Protein AF-A0A3D2AI44-F1 (afdb_monomer)

pLDDT: mean 78.88, std 7.94, range [56.03, 87.88]

Solvent-accessible surface area (backbone atoms only — not comparable to full-atom values): 4071 Å² total; per-residue (Å²): 140,80,89,54,89,54,76,24,53,37,46,41,49,40,52,52,50,35,49,53,49,52,51,34,38,78,69,70,74,43,90,55,82,92,62,65,38,76,37,88,79,55,79,79,33,56,74,33,68,50,32,53,68,50,52,65,53,41,64,73,70,60,50,83,38,52,44,113

Nearest PDB structures (foldseek):
  4qoy-assembly2_D  TM=9.914E-01  e=5.105E-05  Escherichia coli O157:H7 str. TW14359
  3lq4-assembly1_B  TM=9.920E-01  e=9.780E-05  Escherichia coli O157:H7
  8yqt-assembly1_D  TM=4.581E-01  e=7.997E+00  African swine fever virus

Foldseek 3Di:
DDDCPDQLVQQLVLLVVLVVLVVCVVVVNDDCDLAAREGDHDPVSCPDCSNVVCVVVCVVSVSPRYHD

Radius of gyration: 12.2 Å; Cα contacts (8 Å, |Δi|>4): 78; chains: 1; bounding box: 29×19×31 Å

Secondary structure (DSSP, 8-state):
-----STTHHHHHHHHHHHHHHHHHHTTSS--TT--EE----TTGGGSHHHHHTHHHHHHTT-TTEE-

Mean predicted aligned error: 6.25 Å

Sequence (68 aa):
QFPTVSMGLGPLQAIHQAHIMRYQQQRGLVENGDRKVWAFLGDGECDEPESLGCISLAGREKLDNLIF

Structure (mmCIF, N/CA/C/O backbone):
data_AF-A0A3D2AI44-F1
#
_entry.id   AF-A0A3D2AI44-F1
#
loop_
_atom_site.group_PDB
_atom_site.id
_atom_site.type_symbol
_atom_site.label_atom_id
_atom_site.label_alt_id
_atom_site.label_comp_id
_atom_site.label_asym_id
_atom_site.label_entity_id
_atom_site.label_seq_id
_atom_site.pdbx_PDB_ins_code
_atom_site.Cartn_x
_atom_site.Cartn_y
_atom_site.Cartn_z
_atom_site.occupancy
_atom_site.B_iso_or_equiv
_atom_site.auth_seq_id
_atom_site.auth_comp_id
_atom_site.auth_asym_id
_atom_site.auth_atom_id
_atom_site.pdbx_PDB_model_num
ATOM 1 N N . GLN A 1 1 ? -12.048 -2.570 -6.558 1.00 56.03 1 GLN A N 1
ATOM 2 C CA . GLN A 1 1 ? -11.555 -2.728 -7.941 1.00 56.03 1 GLN A CA 1
ATOM 3 C C . GLN A 1 1 ? -10.922 -1.395 -8.298 1.00 56.03 1 GLN A C 1
ATOM 5 O O . GLN A 1 1 ? -11.590 -0.387 -8.106 1.00 56.03 1 GLN A O 1
ATOM 10 N N . PHE A 1 2 ? -9.641 -1.372 -8.665 1.00 70.62 2 PHE A N 1
ATOM 11 C CA . PHE A 1 2 ? -8.868 -0.134 -8.808 1.00 70.62 2 PHE A CA 1
ATOM 12 C C . PHE A 1 2 ? -8.221 -0.083 -10.199 1.00 70.62 2 PHE A C 1
ATOM 14 O O . PHE A 1 2 ? -7.775 -1.128 -10.676 1.00 70.62 2 PHE A O 1
ATOM 21 N N . PRO A 1 3 ? -8.198 1.079 -10.870 1.00 61.09 3 PRO A N 1
ATOM 22 C CA . PRO A 1 3 ? -7.503 1.237 -12.142 1.00 61.09 3 PRO A CA 1
ATOM 23 C C . PRO A 1 3 ? -5.986 1.342 -11.908 1.00 61.09 3 PRO A C 1
ATOM 25 O O . PRO A 1 3 ? -5.532 2.282 -11.268 1.00 61.09 3 PRO A O 1
ATOM 2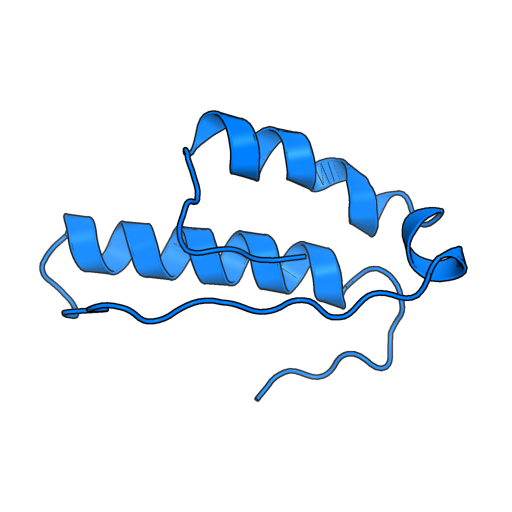8 N N . THR A 1 4 ? -5.204 0.399 -12.440 1.00 68.31 4 THR A N 1
ATOM 29 C CA . THR A 1 4 ? -3.739 0.312 -12.229 1.00 68.31 4 THR A CA 1
ATOM 30 C C . THR A 1 4 ? -2.911 0.502 -13.504 1.00 68.31 4 THR A C 1
ATOM 32 O O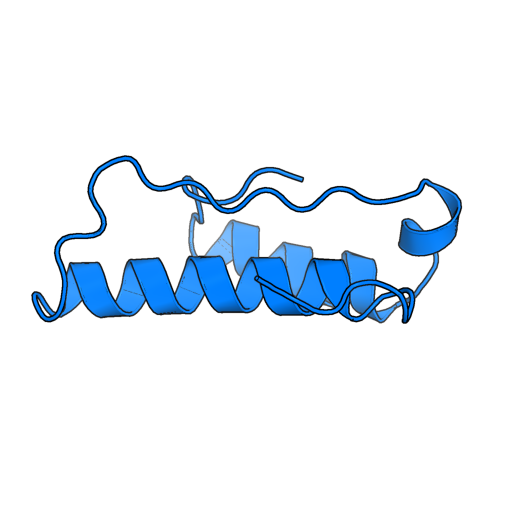 . THR A 1 4 ? -1.707 0.306 -13.487 1.00 68.31 4 THR A O 1
ATOM 35 N N . VAL A 1 5 ? -3.533 0.865 -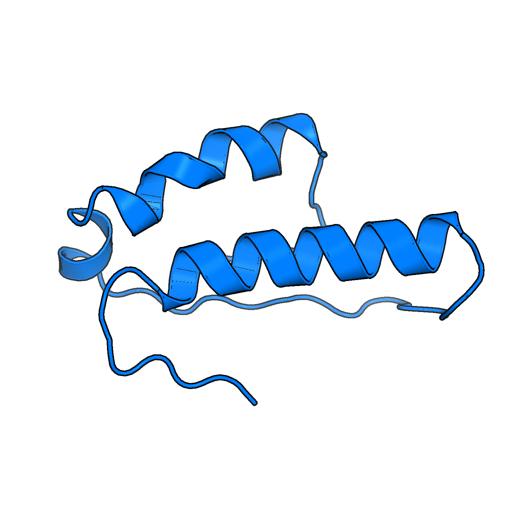14.634 1.00 57.72 5 VAL A N 1
ATOM 36 C CA . VAL A 1 5 ? -2.829 0.959 -15.932 1.00 57.72 5 VAL A CA 1
ATOM 37 C C . VAL A 1 5 ? -1.867 2.152 -16.013 1.00 57.72 5 VAL A C 1
ATOM 39 O O . VAL A 1 5 ? -0.954 2.151 -16.833 1.00 57.72 5 VAL A O 1
ATOM 42 N N . SER A 1 6 ? -2.081 3.170 -15.175 1.00 64.75 6 SER A N 1
ATOM 43 C CA . SER A 1 6 ? -1.147 4.281 -15.016 1.00 64.75 6 SER A CA 1
ATOM 44 C C . SER A 1 6 ? -0.117 3.894 -13.966 1.00 64.75 6 SER A C 1
ATOM 46 O O . SER A 1 6 ? -0.453 3.814 -12.782 1.00 64.75 6 SER A O 1
ATOM 48 N N . MET A 1 7 ? 1.112 3.675 -14.424 1.00 62.84 7 MET A N 1
ATOM 49 C CA . MET A 1 7 ? 2.256 3.343 -13.578 1.00 62.84 7 MET A CA 1
ATOM 50 C C . MET A 1 7 ? 2.434 4.398 -12.469 1.00 62.84 7 MET A C 1
ATOM 52 O O . MET A 1 7 ? 2.167 5.581 -12.685 1.00 62.84 7 MET A O 1
ATOM 56 N N . GLY A 1 8 ? 2.766 3.954 -11.255 1.00 65.38 8 GLY A N 1
ATOM 57 C CA . GLY A 1 8 ? 3.019 4.795 -10.075 1.00 65.38 8 GLY A CA 1
ATOM 58 C C . GLY A 1 8 ? 1.774 5.164 -9.256 1.00 65.38 8 GLY A C 1
ATOM 59 O O . GLY A 1 8 ? 1.840 5.316 -8.034 1.00 65.38 8 GLY A O 1
ATOM 60 N N . LEU A 1 9 ? 0.591 5.229 -9.877 1.00 72.81 9 LEU A N 1
ATOM 61 C CA . LEU A 1 9 ? -0.658 5.521 -9.155 1.00 72.81 9 LEU A CA 1
ATOM 62 C C . LEU A 1 9 ? -1.199 4.309 -8.384 1.00 72.81 9 LEU A C 1
ATOM 64 O O . LEU A 1 9 ? -1.888 4.483 -7.376 1.00 72.81 9 LEU A O 1
ATOM 68 N N . GLY A 1 10 ? -0.872 3.092 -8.826 1.00 78.88 10 GLY A N 1
ATOM 69 C CA . GLY A 1 10 ? -1.215 1.838 -8.150 1.00 78.88 10 GLY A CA 1
ATOM 70 C C . GLY A 1 10 ? -0.647 1.735 -6.725 1.00 78.88 10 GLY A C 1
ATOM 71 O O . GLY A 1 10 ? -1.438 1.628 -5.779 1.00 78.88 10 GLY A O 1
ATOM 72 N N . PRO A 1 11 ? 0.687 1.809 -6.534 1.00 79.75 11 PRO A N 1
ATOM 73 C CA . PRO A 1 11 ? 1.327 1.794 -5.211 1.00 79.75 11 PRO A CA 1
ATOM 74 C C . PRO A 1 11 ? 0.769 2.843 -4.252 1.00 79.75 11 PRO A C 1
ATOM 76 O O . PRO A 1 11 ? 0.424 2.538 -3.106 1.00 79.75 11 PRO A O 1
ATOM 79 N N . LEU A 1 12 ? 0.649 4.083 -4.731 1.00 81.94 12 LEU A N 1
ATOM 80 C CA . LEU A 1 12 ? 0.159 5.202 -3.939 1.00 81.94 12 LEU A CA 1
ATOM 81 C C . LEU A 1 12 ? -1.275 4.947 -3.454 1.00 81.94 12 LEU A C 1
ATOM 83 O O . LEU A 1 12 ? -1.572 5.078 -2.262 1.00 81.94 12 LEU A O 1
ATOM 87 N N . GLN A 1 13 ? -2.163 4.528 -4.361 1.00 83.06 13 GLN A N 1
ATOM 88 C CA . GLN A 1 13 ? -3.542 4.194 -4.010 1.00 83.06 13 GLN A CA 1
ATOM 89 C C . GLN A 1 13 ? -3.617 3.024 -3.028 1.00 83.06 13 GLN A C 1
ATOM 91 O O . GLN A 1 13 ? -4.422 3.080 -2.100 1.00 83.06 13 GLN A O 1
ATOM 96 N N . ALA A 1 14 ? -2.777 1.997 -3.175 1.00 85.56 14 ALA A N 1
ATOM 97 C CA . ALA A 1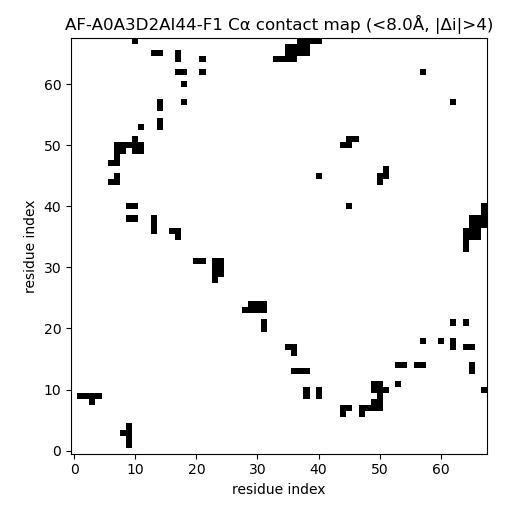 14 ? -2.760 0.858 -2.262 1.00 85.56 14 ALA A CA 1
ATOM 98 C C . ALA A 1 14 ? -2.389 1.268 -0.826 1.00 85.56 14 ALA A C 1
ATOM 100 O O . ALA A 1 14 ? -3.068 0.872 0.126 1.00 85.56 14 ALA A O 1
ATOM 101 N N . ILE A 1 15 ? -1.377 2.126 -0.664 1.00 86.00 15 ILE A N 1
ATOM 102 C CA . ILE A 1 15 ? -0.974 2.661 0.6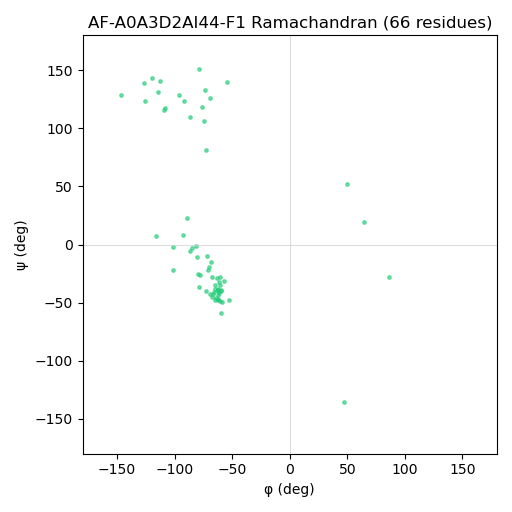46 1.00 86.00 15 ILE A CA 1
ATOM 103 C C . ILE A 1 15 ? -2.110 3.477 1.273 1.00 86.00 15 ILE A C 1
ATOM 105 O O . ILE A 1 15 ? -2.474 3.256 2.433 1.00 86.00 15 ILE A O 1
ATOM 109 N N . HIS A 1 16 ? -2.720 4.388 0.511 1.00 86.50 16 HIS A N 1
ATOM 110 C CA . HIS A 1 16 ? -3.837 5.195 1.007 1.00 86.50 16 HIS A CA 1
ATOM 111 C C . HIS A 1 16 ? -5.072 4.351 1.337 1.00 86.50 16 HIS A C 1
ATOM 113 O O . HIS A 1 16 ? -5.729 4.594 2.352 1.00 86.50 16 HIS A O 1
ATOM 119 N N . GLN A 1 17 ? -5.362 3.327 0.536 1.00 86.44 17 GLN A N 1
ATOM 120 C CA . GLN A 1 17 ? -6.455 2.396 0.789 1.00 86.44 17 GLN A CA 1
ATOM 121 C C . GLN A 1 17 ? -6.236 1.640 2.105 1.00 86.44 17 GLN A C 1
ATOM 123 O O . GLN A 1 17 ? -7.145 1.578 2.936 1.00 86.44 17 GLN A O 1
ATOM 128 N N . ALA A 1 18 ? -5.028 1.117 2.332 1.00 87.00 18 ALA A N 1
ATOM 129 C CA . ALA A 1 18 ? -4.680 0.422 3.567 1.00 87.00 18 ALA A CA 1
ATOM 130 C C . ALA A 1 18 ? -4.786 1.348 4.793 1.00 87.00 18 ALA A C 1
ATOM 132 O O . ALA A 1 18 ? -5.336 0.951 5.826 1.00 87.00 18 ALA A O 1
ATOM 133 N N . HIS A 1 19 ? -4.353 2.604 4.658 1.00 86.56 19 HIS A N 1
ATOM 134 C CA . HIS A 1 19 ? -4.464 3.613 5.710 1.00 86.56 19 HIS A CA 1
ATOM 135 C C . HIS A 1 19 ? -5.924 3.961 6.047 1.00 86.56 19 HIS A C 1
ATOM 137 O O . HIS A 1 19 ? -6.315 3.933 7.213 1.00 86.56 19 HIS A O 1
ATOM 143 N N . ILE A 1 20 ? -6.768 4.214 5.042 1.00 87.81 20 ILE A N 1
ATOM 144 C CA . ILE A 1 20 ? -8.192 4.531 5.240 1.00 87.81 20 ILE A CA 1
ATOM 145 C C . ILE A 1 20 ? -8.953 3.343 5.846 1.00 87.81 20 ILE A C 1
ATOM 147 O O . ILE A 1 20 ? -9.860 3.531 6.660 1.00 87.81 20 ILE A O 1
ATOM 151 N N . MET A 1 21 ? -8.589 2.108 5.494 1.00 86.50 21 MET A N 1
ATOM 152 C CA . MET A 1 21 ? -9.151 0.915 6.132 1.00 86.50 21 MET A CA 1
ATOM 153 C C . MET A 1 21 ? -8.780 0.847 7.619 1.00 86.50 21 MET A C 1
ATOM 155 O O . MET A 1 21 ? -9.656 0.658 8.465 1.00 86.50 21 MET A O 1
ATOM 159 N N . ARG A 1 22 ? -7.513 1.084 7.971 1.00 85.56 22 ARG A N 1
ATOM 160 C CA . ARG A 1 22 ? -7.086 1.129 9.378 1.00 85.56 22 ARG A CA 1
ATOM 161 C C . ARG A 1 22 ? -7.794 2.247 10.147 1.00 85.56 22 ARG A C 1
ATOM 163 O O . ARG A 1 22 ? -8.267 2.022 11.258 1.00 85.56 22 ARG A O 1
ATOM 170 N N . TYR A 1 23 ? -7.939 3.419 9.532 1.00 87.88 23 TYR A N 1
ATOM 171 C CA . TYR A 1 23 ? -8.662 4.551 10.107 1.00 87.88 23 TYR A CA 1
ATOM 172 C C . TYR A 1 23 ? -10.128 4.212 10.418 1.00 87.88 23 TYR A C 1
ATOM 174 O O . TYR A 1 23 ? -10.594 4.436 11.535 1.00 87.88 23 TYR A O 1
ATOM 182 N N . GLN A 1 24 ? -10.859 3.632 9.461 1.00 87.31 24 GLN A N 1
ATOM 183 C CA . GLN A 1 24 ? -12.263 3.251 9.662 1.00 87.31 24 GLN A CA 1
ATOM 184 C C . GLN A 1 24 ? -12.430 2.204 10.766 1.00 87.31 24 GLN A C 1
ATOM 186 O O . GLN A 1 24 ? -13.372 2.297 11.554 1.00 87.31 24 GLN A O 1
ATOM 191 N N . GLN A 1 25 ? -11.501 1.247 10.846 1.00 86.50 25 GLN A N 1
ATOM 192 C CA . GLN A 1 25 ? -11.509 0.213 11.877 1.00 86.50 25 GLN A CA 1
ATOM 193 C C . GLN A 1 25 ? -11.240 0.802 13.267 1.00 86.50 25 GLN A C 1
ATOM 195 O O . GLN A 1 25 ? -11.973 0.510 14.206 1.00 86.50 25 GLN A O 1
ATOM 200 N N . GLN A 1 26 ? -10.251 1.692 13.400 1.00 84.94 26 GLN A N 1
ATOM 201 C CA . GLN A 1 26 ? -9.965 2.388 14.662 1.00 84.94 26 GLN A CA 1
ATOM 202 C C . GLN A 1 26 ? -11.118 3.288 15.124 1.00 84.94 26 GLN A C 1
ATOM 204 O O . GLN A 1 26 ? -11.298 3.503 16.320 1.00 84.94 26 GLN A O 1
ATOM 209 N N . ARG A 1 27 ? -11.909 3.818 14.184 1.00 87.00 27 ARG A N 1
ATOM 210 C CA . ARG A 1 27 ? -13.105 4.621 14.471 1.00 87.00 27 ARG A CA 1
ATOM 211 C C . ARG A 1 27 ? -14.365 3.786 14.721 1.00 87.00 27 ARG A C 1
ATOM 213 O O . ARG A 1 27 ? -15.402 4.375 15.008 1.00 87.00 27 ARG A O 1
ATOM 220 N N . GLY A 1 28 ? -14.300 2.458 14.603 1.00 86.06 28 GLY A N 1
ATOM 22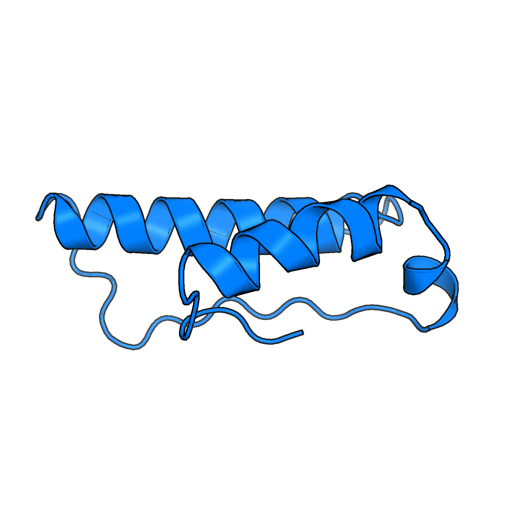1 C CA . GLY A 1 28 ? -15.459 1.572 14.760 1.00 86.06 28 GLY A CA 1
ATOM 222 C C . GLY A 1 28 ? -16.543 1.769 13.695 1.00 86.06 28 GLY A C 1
ATOM 223 O O . GLY A 1 28 ? -17.687 1.388 13.915 1.00 86.06 28 GLY A O 1
ATOM 224 N N . LEU A 1 29 ? -16.205 2.387 12.556 1.00 84.75 29 LEU A N 1
ATOM 225 C CA . LEU A 1 29 ? -17.154 2.657 11.470 1.00 84.75 29 LEU A CA 1
ATOM 226 C C . LEU A 1 29 ? -17.415 1.405 10.630 1.00 84.75 29 LEU A C 1
ATOM 228 O O . LEU A 1 29 ? -18.528 1.193 10.158 1.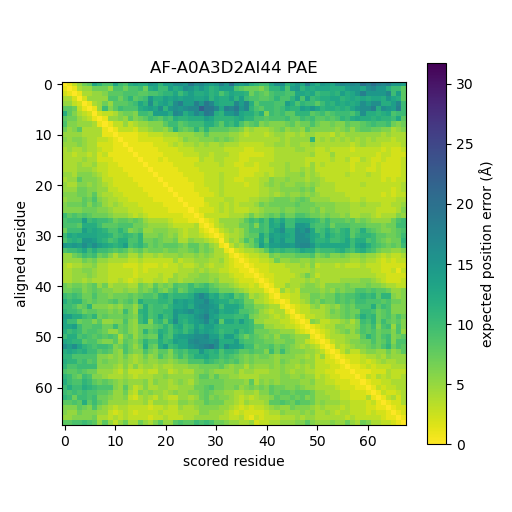00 84.75 29 LEU A O 1
ATOM 232 N N . VAL A 1 30 ? -16.372 0.595 10.424 1.00 82.25 30 VAL A N 1
ATOM 233 C CA . VAL A 1 30 ? -16.414 -0.633 9.625 1.00 82.25 30 VAL A CA 1
ATOM 234 C C . VAL A 1 30 ? -15.460 -1.657 10.237 1.00 82.25 30 VAL A C 1
ATOM 236 O O . VAL A 1 30 ? -14.280 -1.364 10.441 1.00 82.25 30 VAL A O 1
ATOM 239 N N . GLU A 1 31 ? -15.944 -2.876 10.482 1.00 77.69 31 GLU A N 1
ATOM 240 C CA . GLU A 1 31 ? -15.073 -4.007 10.805 1.00 77.69 31 GLU A CA 1
ATOM 241 C C . GLU A 1 31 ? -14.356 -4.483 9.540 1.00 77.69 31 GLU A C 1
ATOM 243 O O . GLU A 1 31 ? -14.944 -5.089 8.642 1.00 77.69 31 GLU A O 1
ATOM 248 N N . ASN A 1 32 ? -13.061 -4.183 9.457 1.00 73.50 32 ASN A N 1
ATOM 249 C CA . ASN A 1 32 ? -12.236 -4.573 8.317 1.00 73.50 32 ASN A CA 1
ATOM 250 C C . ASN A 1 32 ? -11.626 -5.978 8.445 1.00 73.50 32 ASN A C 1
ATOM 252 O O . ASN A 1 32 ? -11.085 -6.465 7.456 1.00 73.50 32 ASN A O 1
ATOM 256 N N . GLY A 1 33 ? -11.794 -6.658 9.589 1.00 78.06 33 GLY A N 1
ATOM 257 C CA . GLY A 1 33 ? -11.373 -8.051 9.801 1.00 78.06 33 GLY A CA 1
ATOM 258 C C . GLY A 1 33 ? -9.942 -8.327 9.323 1.00 78.06 33 GLY A C 1
ATOM 259 O O . GLY A 1 33 ? -9.057 -7.495 9.508 1.00 78.06 33 GLY A O 1
ATOM 260 N N . ASP A 1 34 ? -9.752 -9.456 8.633 1.00 78.25 34 ASP A N 1
ATOM 261 C CA . ASP A 1 34 ? -8.473 -9.878 8.034 1.00 78.25 34 ASP A CA 1
ATOM 262 C C . ASP A 1 34 ? -8.266 -9.362 6.595 1.00 78.25 34 ASP A C 1
ATOM 264 O O . ASP A 1 34 ? -7.534 -9.960 5.799 1.00 78.25 34 ASP A O 1
ATOM 268 N N . ARG A 1 35 ? -8.943 -8.275 6.197 1.00 83.12 35 ARG A N 1
ATOM 269 C CA . ARG A 1 35 ? -8.820 -7.751 4.829 1.00 83.12 35 ARG A CA 1
ATOM 270 C C . ARG A 1 35 ? -7.430 -7.163 4.604 1.00 83.12 35 ARG A C 1
ATOM 272 O O . ARG A 1 35 ? -7.011 -6.243 5.303 1.00 83.12 35 ARG A O 1
ATOM 279 N N . LYS A 1 36 ? -6.766 -7.642 3.554 1.00 86.00 36 LYS A N 1
ATOM 280 C CA . LYS A 1 36 ? -5.452 -7.165 3.114 1.00 86.00 36 LYS A CA 1
ATOM 281 C C . LYS A 1 36 ? -5.555 -6.465 1.765 1.00 86.00 36 LYS A C 1
ATOM 283 O O . LYS A 1 36 ? -6.295 -6.907 0.886 1.00 86.00 36 LYS A O 1
ATOM 288 N N . VAL A 1 37 ? -4.806 -5.382 1.613 1.00 85.69 37 VAL A N 1
ATOM 289 C CA . VAL A 1 37 ? -4.612 -4.675 0.349 1.00 85.69 37 VAL A CA 1
ATOM 290 C C . VAL A 1 37 ? -3.374 -5.255 -0.316 1.00 85.69 37 VAL A C 1
ATOM 292 O O . VAL A 1 37 ? -2.306 -5.255 0.287 1.00 85.69 37 VAL A O 1
ATOM 295 N N . TRP A 1 38 ? -3.533 -5.746 -1.541 1.00 85.69 38 TRP A N 1
ATOM 296 C CA . TRP A 1 38 ? -2.443 -6.275 -2.355 1.00 85.69 38 TRP A CA 1
ATOM 297 C C . TRP A 1 38 ? -2.165 -5.300 -3.491 1.00 85.69 38 TRP A C 1
ATOM 299 O O . TRP A 1 38 ? -3.048 -5.046 -4.314 1.00 85.69 38 TRP A O 1
ATOM 309 N N . ALA A 1 39 ? -0.961 -4.746 -3.515 1.00 84.75 39 ALA A N 1
ATOM 310 C CA . ALA A 1 39 ? -0.427 -4.025 -4.653 1.00 84.75 39 ALA A CA 1
ATOM 311 C C . ALA A 1 39 ? 0.433 -5.008 -5.447 1.00 84.75 39 ALA A C 1
ATOM 313 O O . ALA A 1 39 ? 1.269 -5.679 -4.868 1.00 84.75 39 ALA A O 1
ATOM 314 N N . PHE A 1 40 ? 0.203 -5.128 -6.750 1.00 81.75 40 PHE A N 1
ATOM 315 C CA . PHE A 1 40 ? 1.074 -5.899 -7.633 1.00 81.75 40 PHE A CA 1
ATOM 316 C C . PHE A 1 40 ? 1.805 -4.898 -8.509 1.00 81.75 40 PHE A C 1
ATOM 318 O O . PHE A 1 40 ? 1.150 -4.179 -9.263 1.00 81.75 40 PHE A O 1
ATOM 325 N N . LEU A 1 41 ? 3.127 -4.834 -8.374 1.00 79.12 41 LEU A N 1
ATOM 326 C CA . LEU A 1 41 ? 3.958 -3.832 -9.034 1.00 79.12 41 LEU A CA 1
ATOM 327 C C . LEU A 1 41 ? 4.978 -4.484 -9.959 1.00 79.12 41 LEU A C 1
ATOM 329 O O . LEU A 1 41 ? 5.526 -5.542 -9.645 1.00 79.12 41 LEU A O 1
ATOM 333 N N . GLY A 1 42 ? 5.238 -3.834 -11.092 1.00 79.25 42 GLY A N 1
ATOM 334 C CA . GLY A 1 42 ? 6.392 -4.148 -11.934 1.00 79.25 42 GLY A CA 1
ATOM 335 C C . GLY A 1 42 ? 7.673 -3.536 -11.365 1.00 79.25 42 GLY A C 1
ATOM 336 O O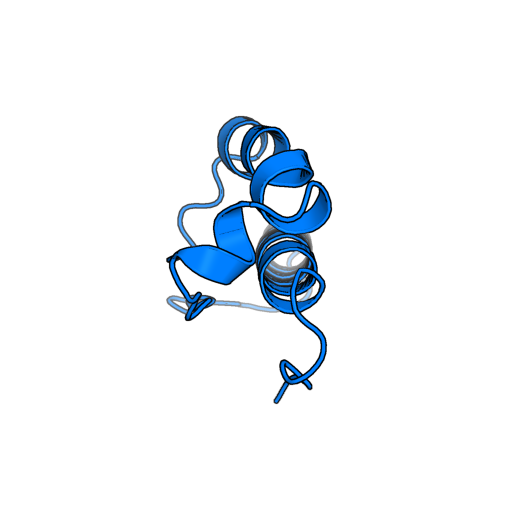 . GLY A 1 42 ? 7.637 -2.482 -10.736 1.00 79.25 42 GLY A O 1
ATOM 337 N N . ASP A 1 43 ? 8.823 -4.155 -11.621 1.00 76.62 43 ASP A N 1
ATOM 338 C CA . ASP A 1 43 ? 10.131 -3.616 -11.224 1.00 76.62 43 ASP A CA 1
ATOM 339 C C . ASP A 1 43 ? 10.407 -2.233 -11.842 1.00 76.62 43 ASP A C 1
ATOM 341 O O . ASP A 1 43 ? 10.885 -1.340 -11.148 1.00 76.62 43 ASP A O 1
ATOM 345 N N . GLY A 1 44 ? 10.024 -2.027 -13.106 1.00 73.38 44 GLY A N 1
ATOM 346 C CA . GLY A 1 44 ? 10.117 -0.735 -13.792 1.00 73.38 44 GLY A CA 1
ATOM 347 C C . GLY A 1 44 ? 9.133 0.327 -13.288 1.00 73.38 44 GLY A C 1
ATOM 348 O O . GLY A 1 44 ? 9.371 1.511 -13.481 1.00 73.38 44 GLY A O 1
ATOM 349 N N . GLU A 1 45 ? 8.052 -0.067 -12.608 1.00 73.94 45 GLU A N 1
ATOM 350 C CA . GLU A 1 45 ? 7.103 0.873 -11.993 1.00 73.94 45 GLU A CA 1
ATOM 351 C C . GLU A 1 45 ? 7.638 1.419 -10.660 1.00 73.94 45 GLU A C 1
ATOM 353 O O . GLU A 1 45 ? 7.296 2.530 -10.258 1.00 73.94 45 GLU A O 1
ATOM 358 N N . CYS A 1 46 ? 8.517 0.678 -9.981 1.00 68.69 46 CYS A N 1
ATOM 359 C CA . CYS A 1 46 ? 9.165 1.120 -8.744 1.00 68.69 46 CYS A CA 1
ATOM 360 C C . CYS A 1 46 ? 10.151 2.282 -8.943 1.00 68.69 46 CYS A C 1
ATOM 362 O O . CYS A 1 46 ? 10.526 2.906 -7.952 1.00 68.69 46 CYS A O 1
ATOM 364 N N . ASP A 1 47 ? 10.563 2.565 -10.182 1.00 74.62 47 ASP A N 1
ATOM 365 C CA . ASP A 1 47 ? 11.444 3.694 -10.515 1.00 74.62 47 ASP A CA 1
ATOM 366 C C . ASP A 1 47 ? 10.675 5.029 -10.613 1.00 74.62 47 ASP A C 1
ATOM 368 O O . ASP A 1 47 ? 11.277 6.104 -10.629 1.00 74.62 47 ASP A O 1
ATOM 372 N N . GLU A 1 48 ? 9.337 4.979 -10.612 1.00 73.56 48 GLU A N 1
ATOM 373 C CA . GLU A 1 48 ? 8.499 6.173 -10.519 1.00 73.56 48 GLU A CA 1
ATOM 374 C C . GLU A 1 48 ? 8.533 6.742 -9.084 1.00 73.56 48 GLU A C 1
ATOM 376 O O . GLU A 1 48 ? 8.367 6.000 -8.102 1.00 73.56 48 GLU A O 1
ATOM 381 N N . PRO A 1 49 ? 8.721 8.063 -8.909 1.00 70.94 49 PRO A N 1
ATOM 382 C CA . PRO A 1 49 ? 8.832 8.681 -7.587 1.00 70.94 49 PRO A CA 1
ATOM 383 C C . PRO A 1 49 ? 7.572 8.482 -6.728 1.00 70.94 49 PRO A C 1
ATOM 385 O O . PRO A 1 49 ? 7.654 8.423 -5.496 1.00 70.94 49 PRO A O 1
ATOM 388 N N . GLU A 1 50 ? 6.408 8.331 -7.357 1.00 71.12 50 GLU A N 1
ATOM 389 C CA . GLU A 1 50 ? 5.124 8.060 -6.714 1.00 71.12 50 GLU A CA 1
ATOM 390 C C . GLU A 1 50 ? 5.068 6.665 -6.071 1.00 71.12 50 GLU A C 1
ATOM 392 O O . GLU A 1 50 ? 4.381 6.485 -5.061 1.00 71.12 50 GLU A O 1
ATOM 397 N N . SER A 1 51 ? 5.829 5.698 -6.595 1.00 65.00 51 SER A N 1
ATOM 398 C CA . SER A 1 51 ? 5.829 4.308 -6.128 1.00 65.00 51 SER A CA 1
ATOM 399 C C . SER A 1 51 ? 6.512 4.136 -4.775 1.00 65.00 51 SER A C 1
ATOM 401 O O . SER A 1 51 ? 6.022 3.406 -3.910 1.00 65.00 51 SER A O 1
ATOM 403 N N . LEU A 1 52 ? 7.626 4.841 -4.557 1.00 70.94 52 LEU A N 1
ATOM 404 C CA . LEU A 1 52 ? 8.417 4.748 -3.325 1.00 70.94 52 LEU A CA 1
ATOM 405 C C . LEU A 1 52 ? 8.160 5.911 -2.356 1.00 70.94 52 LEU A C 1
ATOM 407 O O . LEU A 1 52 ? 8.383 5.766 -1.149 1.00 70.94 52 LEU A O 1
ATOM 411 N N . GLY A 1 53 ? 7.652 7.049 -2.843 1.00 71.88 53 GLY A 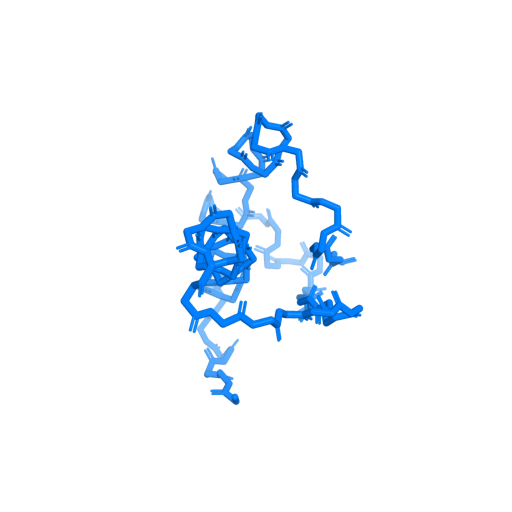N 1
ATOM 412 C CA . GLY A 1 53 ? 7.468 8.267 -2.048 1.00 71.88 53 GLY A CA 1
ATOM 413 C C . GLY A 1 53 ? 6.587 8.080 -0.808 1.00 71.88 53 GLY A C 1
ATOM 414 O O . GLY A 1 53 ? 6.831 8.694 0.234 1.00 71.88 53 GLY A O 1
ATOM 415 N N . CYS A 1 54 ? 5.607 7.174 -0.868 1.00 73.31 54 CYS A N 1
ATOM 416 C CA . CYS A 1 54 ? 4.682 6.920 0.237 1.00 73.31 54 CYS A CA 1
ATOM 417 C C . CYS A 1 54 ? 4.995 5.670 1.075 1.00 73.31 54 CYS A C 1
ATOM 419 O O . CYS A 1 54 ? 4.338 5.458 2.096 1.00 73.31 54 CYS A O 1
ATOM 421 N N . ILE A 1 55 ? 6.028 4.883 0.751 1.00 78.56 55 ILE A N 1
ATOM 422 C CA . ILE A 1 55 ? 6.413 3.700 1.553 1.00 78.56 55 ILE A CA 1
ATOM 423 C C . ILE A 1 55 ? 6.791 4.091 2.987 1.00 78.56 55 ILE A C 1
ATOM 425 O O . ILE A 1 55 ? 6.456 3.397 3.950 1.00 78.56 55 ILE A O 1
ATOM 429 N N . SER A 1 56 ? 7.415 5.259 3.157 1.00 79.38 56 SER A N 1
ATOM 430 C CA . SER A 1 56 ? 7.747 5.793 4.483 1.00 79.38 56 SER A CA 1
ATOM 431 C C . SER A 1 56 ? 6.503 6.035 5.352 1.00 79.38 56 SER A C 1
ATOM 433 O O . SER A 1 56 ? 6.567 5.883 6.572 1.00 79.38 56 SER A O 1
ATOM 435 N N . LEU A 1 57 ? 5.361 6.386 4.746 1.00 80.31 57 LEU A N 1
ATOM 436 C CA . LEU A 1 57 ? 4.085 6.541 5.452 1.00 80.31 57 LEU A CA 1
ATOM 437 C C . LEU A 1 57 ? 3.553 5.182 5.920 1.00 80.31 57 LEU A C 1
ATOM 439 O O . LEU A 1 57 ? 3.139 5.061 7.070 1.00 80.31 57 LEU A O 1
ATOM 443 N N . ALA A 1 58 ? 3.632 4.153 5.070 1.00 81.56 58 ALA A N 1
ATOM 444 C CA . ALA A 1 58 ? 3.194 2.802 5.420 1.00 81.56 58 ALA A CA 1
ATOM 445 C C . ALA A 1 58 ? 3.962 2.234 6.626 1.00 81.56 58 ALA A C 1
ATOM 447 O O . ALA A 1 58 ? 3.358 1.649 7.529 1.00 81.56 58 ALA A O 1
ATOM 448 N N . GLY A 1 59 ? 5.276 2.482 6.689 1.00 82.62 59 GLY A N 1
ATOM 449 C CA . GLY A 1 59 ? 6.105 2.118 7.839 1.00 82.62 59 GLY A CA 1
ATOM 450 C C . GLY A 1 59 ? 5.746 2.883 9.121 1.00 82.62 59 GLY A C 1
ATOM 451 O O . GLY A 1 59 ? 5.675 2.284 10.195 1.00 82.62 59 GLY A O 1
ATOM 452 N N . ARG A 1 60 ? 5.467 4.192 9.024 1.00 84.94 60 ARG A N 1
ATOM 453 C CA . ARG A 1 60 ? 5.082 5.035 10.178 1.00 84.94 60 ARG A CA 1
ATOM 454 C C . ARG A 1 60 ? 3.723 4.653 10.761 1.00 84.94 60 ARG A C 1
ATOM 456 O O . ARG A 1 60 ? 3.584 4.560 11.977 1.00 84.94 60 ARG A O 1
ATOM 463 N N . GLU A 1 61 ? 2.754 4.385 9.895 1.00 83.31 61 GLU A N 1
ATOM 464 C CA . GLU A 1 61 ? 1.379 4.027 10.266 1.00 83.31 61 GLU A CA 1
ATOM 465 C C . GLU A 1 61 ? 1.223 2.540 10.639 1.00 83.31 61 GLU A C 1
ATOM 467 O O . GLU A 1 61 ? 0.133 2.105 11.023 1.00 83.31 61 GLU A O 1
ATOM 472 N N . LYS A 1 62 ? 2.318 1.763 10.563 1.00 83.12 62 LYS A N 1
ATOM 473 C CA . LYS A 1 62 ? 2.369 0.316 10.820 1.00 83.12 62 LYS A CA 1
ATOM 474 C C . LYS A 1 62 ? 1.275 -0.436 10.060 1.00 83.12 62 LYS A C 1
ATOM 476 O O . LYS A 1 62 ? 0.508 -1.174 10.672 1.00 83.12 62 LYS A O 1
ATOM 481 N N . LEU A 1 63 ? 1.182 -0.215 8.748 1.00 83.75 63 LEU A N 1
ATOM 482 C CA . LEU A 1 63 ? 0.169 -0.835 7.887 1.00 83.75 63 LEU A CA 1
ATOM 483 C C . LEU A 1 63 ? 0.469 -2.330 7.657 1.00 83.75 63 LEU A C 1
ATOM 485 O O . LEU A 1 63 ? 1.009 -2.717 6.628 1.00 83.75 63 LEU A O 1
ATOM 489 N N . ASP A 1 64 ? 0.104 -3.183 8.613 1.00 84.00 64 ASP A N 1
ATOM 490 C CA . ASP A 1 64 ? 0.162 -4.655 8.536 1.00 84.00 64 ASP A CA 1
ATOM 491 C C . ASP A 1 64 ? -0.899 -5.264 7.600 1.00 84.00 64 ASP A C 1
ATOM 493 O O . ASP A 1 64 ? -0.851 -6.446 7.255 1.00 84.00 64 ASP A O 1
ATOM 497 N N . ASN A 1 65 ? -1.840 -4.438 7.145 1.00 84.44 65 ASN A N 1
ATOM 498 C CA . ASN A 1 65 ? -2.876 -4.777 6.178 1.00 84.44 65 ASN A CA 1
ATOM 499 C C . ASN A 1 65 ? -2.486 -4.468 4.720 1.00 84.44 65 ASN A C 1
ATOM 501 O O . ASN A 1 65 ? -3.349 -4.559 3.847 1.00 84.44 65 ASN A O 1
ATOM 505 N N . LEU A 1 66 ? -1.230 -4.102 4.447 1.00 86.62 66 LEU A N 1
ATOM 506 C CA . LEU A 1 66 ? -0.710 -3.816 3.108 1.00 86.62 66 LEU A CA 1
ATOM 507 C C . LEU A 1 66 ? 0.354 -4.845 2.706 1.00 86.62 66 LEU A C 1
ATOM 509 O O . LEU A 1 66 ? 1.288 -5.101 3.461 1.00 86.62 66 LEU A O 1
ATOM 513 N N . ILE A 1 67 ? 0.223 -5.403 1.504 1.00 85.56 67 ILE A N 1
ATOM 514 C CA . ILE A 1 67 ? 1.201 -6.291 0.874 1.00 85.56 67 ILE A CA 1
ATOM 515 C C . ILE A 1 67 ? 1.536 -5.713 -0.504 1.00 85.56 67 ILE A C 1
ATOM 517 O O . ILE A 1 67 ? 0.626 -5.455 -1.291 1.00 85.56 67 ILE A O 1
ATOM 521 N N . PHE A 1 68 ? 2.823 -5.468 -0.741 1.00 81.31 68 PHE A N 1
ATOM 522 C CA . PHE A 1 68 ? 3.399 -5.097 -2.038 1.00 81.31 68 PHE A CA 1
ATOM 523 C C . PHE A 1 68 ? 3.918 -6.344 -2.760 1.00 81.31 68 PHE A C 1
ATOM 525 O O . PHE A 1 68 ? 4.265 -7.319 -2.049 1.00 81.31 68 PHE A O 1
#